Protein AF-A0A8J2JYX1-F1 (afdb_monomer_lite)

Sequence (111 aa):
MAASRFQIHLVKCRKQNPEKAALIDICPYNNIHHVYKDQMEQHLVVCPQYHHFQRTVVSCVKARMEREAGLERAESVLSVSKSESGFSGVSRRSPSPPPTKEEQDYLKEWM

Secondary structure (DSSP, 8-state):
--HHHHHHHHHHHHHH-HHHHHHEEEETTEEEEEEEGGGHHHHHHH-HHHHHHHHHHHHHHHHHHHHHHGGGG-TT----------------PPPPPPPPHHHHHHHHTT-

pLDDT: mean 74.71, std 17.02, range [36.28, 94.94]

InterPro domains:
  IPR022776 TRM13/UPF0224 family, U11-48K-like CHHC zinc finger domain [PF05253] (26-48)
  IPR022776 TRM13/UPF0224 family, U11-48K-like CHHC zinc finger domain [PS51800] (24-51)

Foldseek 3Di:
DDPPVVVVVVVVVCVVCVVVVVQWDAQPQDRVDIHGPVCNVVCLVVPPSNVVVCVVVVVVVVVVVVVVVPPPPPPPDPDDDDDDDDDPDDPDPDDDDDDDPVVVVVVVVVD

Radius of gyration: 26.82 Å; chains: 1; bounding box: 69×49×54 Å

Organism: NCBI:txid39272

Structure (mmCIF, N/CA/C/O backbone):
data_AF-A0A8J2JYX1-F1
#
_entry.id   AF-A0A8J2JYX1-F1
#
loop_
_atom_site.group_PDB
_atom_site.id
_atom_site.type_symbol
_atom_site.label_atom_id
_atom_site.label_alt_id
_atom_site.label_comp_id
_atom_site.label_asym_id
_atom_site.label_entity_id
_atom_site.label_seq_id
_atom_site.pdbx_PDB_ins_code
_atom_site.Cartn_x
_atom_site.Cartn_y
_atom_site.Cartn_z
_atom_site.occupancy
_atom_site.B_iso_or_equiv
_atom_site.auth_seq_id
_atom_site.a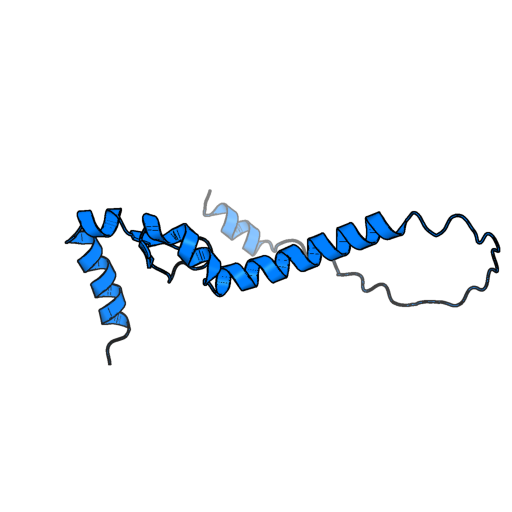uth_comp_id
_atom_site.auth_asym_id
_atom_site.auth_atom_id
_atom_site.pdbx_PDB_model_num
ATOM 1 N N . MET A 1 1 ? -6.303 26.661 2.960 1.00 45.41 1 MET A N 1
ATOM 2 C CA . MET A 1 1 ? -7.431 25.984 3.639 1.00 45.41 1 MET A CA 1
ATOM 3 C C . MET A 1 1 ? -7.098 24.502 3.851 1.00 45.41 1 MET A C 1
ATOM 5 O O . MET A 1 1 ? -6.760 23.828 2.895 1.00 45.41 1 MET A O 1
ATOM 9 N N . ALA A 1 2 ? -7.218 24.011 5.092 1.00 59.25 2 ALA A N 1
ATOM 10 C CA . ALA A 1 2 ? -7.794 22.698 5.440 1.00 59.25 2 ALA A CA 1
ATOM 11 C C . ALA A 1 2 ? -7.079 21.337 5.193 1.00 59.25 2 ALA A C 1
ATOM 13 O O . ALA A 1 2 ? -7.765 20.325 5.312 1.00 59.25 2 ALA A O 1
ATOM 14 N N . ALA A 1 3 ? -5.760 21.223 4.983 1.00 60.38 3 ALA A N 1
ATOM 15 C CA . ALA A 1 3 ? -5.113 19.889 4.903 1.00 60.38 3 ALA A CA 1
ATOM 16 C C . ALA A 1 3 ? -5.313 19.036 6.183 1.00 60.38 3 ALA A C 1
ATOM 18 O O . ALA A 1 3 ? -5.655 17.855 6.122 1.00 60.38 3 ALA A O 1
ATOM 19 N N . SER A 1 4 ? -5.223 19.664 7.358 1.00 68.75 4 SER A N 1
ATOM 20 C CA . SER A 1 4 ? -5.395 18.990 8.653 1.00 68.75 4 SER A CA 1
ATOM 21 C C . SER A 1 4 ? -6.835 18.523 8.906 1.00 68.75 4 SER A C 1
ATOM 23 O O . SER A 1 4 ? -7.058 17.568 9.646 1.00 68.75 4 SER A O 1
ATOM 25 N N . ARG A 1 5 ? -7.838 19.156 8.274 1.00 79.00 5 ARG A N 1
ATOM 26 C CA . ARG A 1 5 ? -9.254 18.789 8.470 1.00 79.00 5 ARG A CA 1
ATOM 27 C C . ARG A 1 5 ? -9.560 17.413 7.892 1.00 79.00 5 ARG A C 1
ATOM 29 O O . ARG A 1 5 ? -10.351 16.686 8.486 1.00 79.00 5 ARG A O 1
ATOM 36 N N . PHE A 1 6 ? -8.923 17.052 6.778 1.00 79.44 6 PHE A N 1
ATOM 37 C CA . PHE A 1 6 ? -9.141 15.761 6.133 1.00 79.44 6 PHE A CA 1
ATOM 38 C C . PHE A 1 6 ? -8.539 14.608 6.944 1.00 79.44 6 PHE A C 1
ATOM 40 O O . PHE A 1 6 ? -9.218 13.620 7.194 1.00 79.44 6 PHE A O 1
ATOM 47 N N . GLN A 1 7 ? -7.319 14.765 7.465 1.00 80.69 7 GLN A N 1
ATOM 48 C CA . GLN A 1 7 ? -6.701 13.760 8.342 1.00 80.69 7 GLN A CA 1
ATOM 49 C C . GLN A 1 7 ? -7.523 13.537 9.621 1.00 80.69 7 GLN A C 1
ATOM 51 O O . GLN A 1 7 ? -7.821 12.400 9.987 1.00 80.69 7 GLN A O 1
ATOM 56 N N . ILE A 1 8 ? -7.975 14.623 10.260 1.00 87.75 8 ILE A N 1
ATOM 57 C CA . ILE A 1 8 ? -8.859 14.550 11.434 1.00 87.75 8 ILE A CA 1
ATOM 58 C C . ILE A 1 8 ? -10.191 13.878 11.072 1.00 87.75 8 ILE A C 1
ATOM 60 O O . ILE A 1 8 ? -10.720 13.090 11.859 1.00 87.75 8 ILE A O 1
ATOM 64 N N . HIS A 1 9 ? -10.737 14.170 9.889 1.00 87.38 9 HIS A N 1
ATOM 65 C CA . HIS A 1 9 ? -11.952 13.533 9.394 1.00 87.38 9 HIS A CA 1
ATOM 66 C C . HIS A 1 9 ? -11.767 12.025 9.216 1.00 87.38 9 HIS A C 1
ATOM 68 O O . HIS A 1 9 ? -12.607 11.286 9.711 1.00 87.38 9 HIS A O 1
ATOM 74 N N . LEU A 1 10 ? -10.679 11.557 8.596 1.00 84.06 10 LEU A N 1
ATOM 75 C CA . LEU A 1 10 ? -10.428 10.123 8.408 1.00 84.06 10 LEU A CA 1
ATOM 76 C C . LEU A 1 10 ? -10.380 9.374 9.745 1.00 84.06 10 LEU A C 1
ATOM 78 O O . LEU A 1 10 ? -11.026 8.339 9.893 1.00 84.06 10 LEU A O 1
ATOM 82 N N . VAL A 1 11 ? -9.700 9.933 10.753 1.00 88.12 11 VAL A N 1
ATOM 83 C CA . VAL A 1 11 ? -9.640 9.335 12.098 1.00 88.12 11 VAL A CA 1
ATOM 84 C C . VAL A 1 11 ? -11.029 9.272 12.741 1.00 88.12 11 VAL A C 1
ATOM 86 O O . VAL A 1 11 ? -11.401 8.245 13.309 1.00 88.12 11 VAL A O 1
ATOM 89 N N . LYS A 1 12 ? -11.821 10.347 12.647 1.00 91.19 12 LYS A N 1
ATOM 90 C CA . LYS A 1 12 ? -13.193 10.375 13.185 1.00 91.19 12 LYS A CA 1
ATOM 91 C C . LYS A 1 12 ? -14.127 9.428 12.429 1.00 91.19 12 LYS A C 1
ATOM 93 O O . LYS A 1 12 ? -14.867 8.683 13.061 1.00 91.19 12 LYS A O 1
ATOM 98 N N . CYS A 1 13 ? -14.053 9.420 11.103 1.00 88.50 13 CYS A N 1
ATOM 99 C CA . CYS A 1 13 ? -14.843 8.567 10.222 1.00 88.50 13 CYS A CA 1
ATOM 100 C C . CYS A 1 13 ? -14.587 7.087 10.528 1.00 88.50 13 CYS A C 1
ATOM 102 O O . CYS A 1 13 ? -15.539 6.328 10.696 1.00 88.50 13 CYS A O 1
ATOM 104 N N . ARG A 1 14 ? -13.317 6.706 10.731 1.00 89.56 14 ARG A N 1
ATOM 105 C CA . ARG A 1 14 ? -12.920 5.343 11.108 1.00 89.56 14 ARG A CA 1
ATOM 106 C C . ARG A 1 14 ? -13.468 4.917 12.473 1.00 89.56 14 ARG A C 1
ATOM 108 O O . ARG A 1 14 ? -13.852 3.766 12.632 1.00 89.56 14 ARG A O 1
ATOM 115 N N . LYS A 1 15 ? -13.534 5.838 13.443 1.00 91.81 15 LYS A N 1
ATOM 116 C CA . LYS A 1 15 ? -14.134 5.582 14.767 1.00 91.81 15 LYS A CA 1
ATOM 117 C C . LYS A 1 15 ? -15.658 5.446 14.713 1.00 91.81 15 LYS A C 1
ATOM 119 O O . LYS A 1 15 ? -16.217 4.677 15.480 1.00 91.81 15 LYS A O 1
ATOM 124 N N . GLN A 1 16 ? -16.315 6.213 13.845 1.00 93.69 16 GLN A N 1
ATOM 125 C CA . GLN A 1 16 ? -17.777 6.241 13.732 1.00 93.69 16 GLN A CA 1
ATOM 126 C C . GLN A 1 16 ? -18.346 5.124 12.849 1.00 93.69 16 GLN A C 1
ATOM 128 O O . GLN A 1 16 ? -19.505 4.774 13.019 1.00 93.69 16 GLN A O 1
ATOM 133 N N . ASN A 1 17 ? -17.551 4.582 11.922 1.00 92.12 17 ASN A N 1
ATOM 134 C CA . ASN A 1 17 ? -17.972 3.554 10.965 1.00 92.12 17 ASN A CA 1
ATOM 135 C C . ASN A 1 17 ? -17.043 2.330 11.079 1.00 92.12 17 ASN A C 1
ATOM 137 O O . ASN A 1 17 ? -16.220 2.098 10.181 1.00 92.12 17 ASN A O 1
ATOM 141 N N . PRO A 1 18 ? -17.095 1.575 12.193 1.00 90.75 18 PRO A N 1
ATOM 142 C CA . PRO A 1 18 ? -16.219 0.426 12.403 1.00 90.75 18 PRO A CA 1
ATOM 143 C C . PRO A 1 18 ? -16.415 -0.657 11.333 1.00 90.75 18 PRO A C 1
ATOM 145 O O . PRO A 1 18 ? -15.439 -1.287 10.931 1.00 90.75 18 PRO A O 1
ATOM 148 N N . GLU A 1 19 ? -17.631 -0.830 10.807 1.00 93.19 19 GLU A N 1
ATOM 149 C CA . GLU A 1 19 ? -17.917 -1.794 9.741 1.00 93.19 19 GLU A CA 1
ATOM 150 C C . GLU A 1 19 ? -17.171 -1.467 8.443 1.00 93.19 19 GLU A C 1
ATOM 152 O O . GLU A 1 19 ? -16.556 -2.344 7.844 1.00 93.19 19 GLU A O 1
ATOM 157 N N . LYS A 1 20 ? -17.123 -0.190 8.045 1.00 87.19 20 LYS A N 1
ATOM 158 C CA . LYS A 1 20 ? -16.364 0.244 6.860 1.00 87.19 20 LYS A CA 1
ATOM 159 C C . LYS A 1 20 ? -14.864 0.211 7.123 1.00 87.19 20 LYS A C 1
ATOM 161 O O . LYS A 1 20 ? -14.091 -0.194 6.261 1.00 87.19 20 LYS A O 1
ATOM 166 N N . ALA A 1 21 ? -14.450 0.601 8.326 1.00 88.81 21 ALA A N 1
ATOM 167 C CA . ALA A 1 21 ? -13.054 0.567 8.742 1.00 88.81 21 ALA A CA 1
ATOM 168 C C . ALA A 1 21 ? -12.470 -0.852 8.747 1.00 88.81 21 ALA A C 1
ATOM 170 O O . ALA A 1 21 ? -11.283 -1.012 8.478 1.00 88.81 21 ALA A O 1
ATOM 171 N N . ALA A 1 22 ? -13.284 -1.864 9.052 1.00 89.94 22 ALA A N 1
ATOM 172 C CA . ALA A 1 22 ? -12.874 -3.264 9.041 1.00 89.94 22 ALA A CA 1
ATOM 173 C C . ALA A 1 22 ? -12.656 -3.814 7.623 1.00 89.94 22 ALA A C 1
ATOM 175 O O . ALA A 1 22 ? -11.896 -4.770 7.463 1.00 89.94 22 ALA A O 1
ATOM 176 N N . LEU A 1 23 ? -13.294 -3.220 6.610 1.00 92.62 23 LEU A N 1
ATOM 177 C CA . LEU A 1 23 ? -13.159 -3.602 5.200 1.00 92.62 23 LEU A CA 1
ATOM 178 C C . LEU A 1 23 ? -11.978 -2.921 4.505 1.00 92.62 23 LEU A C 1
ATOM 180 O O . LEU A 1 23 ? -11.556 -3.374 3.446 1.00 92.62 23 LEU A O 1
ATOM 184 N N . ILE A 1 24 ? -11.449 -1.847 5.087 1.00 91.88 24 ILE A N 1
ATOM 185 C CA . ILE A 1 24 ? -10.326 -1.087 4.542 1.00 91.88 24 ILE A CA 1
ATOM 186 C C . ILE A 1 24 ? -9.031 -1.574 5.191 1.00 91.88 24 ILE A C 1
ATOM 188 O O . ILE A 1 24 ? -8.925 -1.674 6.414 1.00 91.88 24 ILE A O 1
ATOM 192 N N . ASP A 1 25 ? -8.032 -1.823 4.361 1.00 92.50 25 ASP A N 1
ATOM 193 C CA . ASP A 1 25 ? -6.665 -2.125 4.748 1.00 92.50 25 ASP A CA 1
ATOM 194 C C . ASP A 1 25 ? -5.693 -1.080 4.186 1.00 92.50 25 ASP A C 1
ATOM 196 O O . ASP A 1 25 ? -6.026 -0.281 3.304 1.00 92.50 25 ASP A O 1
ATOM 200 N N . ILE A 1 26 ? -4.490 -1.046 4.744 1.00 92.50 26 ILE A N 1
ATOM 201 C CA . ILE A 1 26 ? -3.453 -0.084 4.383 1.00 92.50 26 ILE 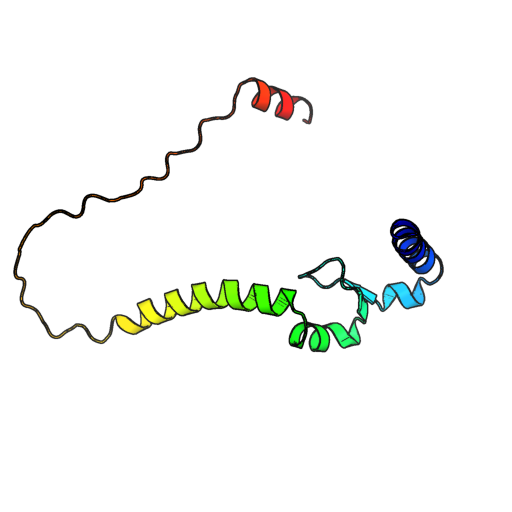A CA 1
ATOM 202 C C . ILE A 1 26 ? -2.427 -0.786 3.499 1.00 92.50 26 ILE A C 1
ATOM 204 O O . ILE A 1 26 ? -1.955 -1.873 3.825 1.00 92.50 26 ILE A O 1
ATOM 208 N N . CYS A 1 27 ? -2.056 -0.165 2.377 1.00 94.94 27 CYS A N 1
ATOM 209 C CA . CYS A 1 27 ? -1.054 -0.743 1.484 1.00 94.94 27 CYS A CA 1
ATOM 210 C C . CYS A 1 27 ? 0.289 -0.934 2.223 1.00 94.94 27 CYS A C 1
ATOM 212 O O . CYS A 1 27 ? 0.816 0.034 2.782 1.00 94.94 27 CYS A O 1
ATOM 214 N N . PRO A 1 28 ? 0.916 -2.124 2.162 1.00 92.56 28 PRO A N 1
ATOM 215 C CA . PRO A 1 28 ? 2.183 -2.388 2.851 1.00 92.56 28 PRO A CA 1
ATOM 216 C C . PRO A 1 28 ? 3.366 -1.585 2.283 1.00 92.56 28 PRO A C 1
ATOM 218 O O . PRO A 1 28 ? 4.386 -1.433 2.949 1.00 92.56 28 PRO A O 1
ATOM 221 N N . TYR A 1 29 ? 3.229 -1.044 1.068 1.00 93.12 29 TYR A N 1
ATOM 222 C CA . TYR A 1 29 ? 4.254 -0.236 0.398 1.00 93.12 29 TYR A CA 1
ATOM 223 C C . TYR A 1 29 ? 4.032 1.275 0.564 1.00 93.12 29 TYR A C 1
ATOM 225 O O . TYR A 1 29 ? 4.943 2.057 0.296 1.00 93.12 29 TYR A O 1
ATOM 233 N N . ASN A 1 30 ? 2.834 1.705 0.982 1.00 91.06 30 ASN A N 1
ATOM 234 C CA . ASN A 1 30 ? 2.522 3.108 1.254 1.00 91.06 30 ASN A CA 1
ATOM 235 C C . ASN A 1 30 ? 1.362 3.246 2.250 1.00 91.06 30 ASN A C 1
ATOM 237 O O . ASN A 1 30 ? 0.208 2.979 1.918 1.00 91.06 30 ASN A O 1
ATOM 241 N N . ASN A 1 31 ? 1.652 3.786 3.431 1.00 88.00 31 ASN A N 1
ATOM 242 C CA . ASN A 1 31 ? 0.673 3.974 4.502 1.00 88.00 31 ASN A CA 1
ATOM 243 C C . ASN A 1 31 ? -0.399 5.045 4.220 1.00 88.00 31 ASN A C 1
ATOM 245 O O . ASN A 1 31 ? -1.374 5.155 4.962 1.00 88.00 31 ASN A O 1
ATOM 249 N N . ILE A 1 32 ? -0.246 5.826 3.150 1.00 87.75 32 ILE A N 1
ATOM 250 C CA . ILE A 1 32 ? -1.248 6.801 2.706 1.00 87.75 32 ILE A CA 1
ATOM 251 C C . ILE A 1 32 ? -2.390 6.101 1.950 1.00 87.75 32 ILE A C 1
ATOM 253 O O . ILE A 1 32 ? -3.531 6.575 1.962 1.00 87.75 32 ILE A O 1
ATOM 257 N N . HIS A 1 33 ? -2.114 4.968 1.300 1.00 89.94 33 HIS A N 1
ATOM 258 C CA . HIS A 1 33 ? -3.105 4.250 0.505 1.00 89.94 33 HIS A CA 1
ATOM 259 C C . HIS A 1 33 ? -4.018 3.418 1.405 1.00 89.94 33 HIS A C 1
ATOM 261 O O . HIS A 1 33 ? -3.580 2.465 2.047 1.00 89.94 33 HIS A O 1
ATOM 267 N N . HIS A 1 34 ? -5.299 3.777 1.400 1.00 90.81 34 HIS A N 1
ATOM 268 C CA . HIS A 1 34 ? -6.375 3.049 2.058 1.00 90.81 34 HIS A CA 1
ATOM 269 C C . HIS A 1 34 ? -7.174 2.328 0.973 1.00 90.81 34 HIS A C 1
ATOM 271 O O . HIS A 1 34 ? -7.738 2.978 0.094 1.00 90.81 34 HIS A O 1
ATOM 277 N N . VAL A 1 35 ? -7.181 1.001 1.004 1.00 92.81 35 VAL A N 1
ATOM 278 C CA . VAL A 1 35 ? -7.727 0.147 -0.057 1.00 92.81 35 VAL A CA 1
ATOM 279 C C . VAL A 1 35 ? -8.664 -0.867 0.574 1.00 92.81 35 VAL A C 1
ATOM 281 O O . VAL A 1 35 ? -8.433 -1.300 1.697 1.00 92.81 35 VAL A O 1
ATOM 284 N N . TYR A 1 36 ? -9.726 -1.262 -0.116 1.00 94.19 36 TYR A N 1
ATOM 285 C CA . TYR A 1 36 ? -10.548 -2.364 0.369 1.00 94.19 36 TYR A CA 1
ATOM 286 C C . TYR A 1 36 ? -9.776 -3.687 0.349 1.00 94.19 36 TYR A C 1
ATOM 288 O O . TYR A 1 36 ? -8.988 -3.946 -0.561 1.00 94.19 36 TYR A O 1
ATOM 296 N N . LYS A 1 37 ? -10.006 -4.531 1.356 1.00 92.69 37 LYS A N 1
ATOM 297 C CA . LYS A 1 37 ? -9.322 -5.822 1.522 1.00 92.69 37 LYS A CA 1
ATOM 298 C C . LYS A 1 37 ? -9.467 -6.724 0.301 1.00 92.69 37 LYS A C 1
ATOM 300 O O . LYS A 1 37 ? -8.485 -7.304 -0.145 1.00 92.69 37 LYS A O 1
ATOM 305 N N . ASP A 1 38 ? -10.665 -6.786 -0.268 1.00 94.56 38 ASP A N 1
ATOM 306 C CA . ASP A 1 38 ? -10.987 -7.548 -1.479 1.00 94.56 38 ASP A CA 1
ATOM 307 C C . ASP A 1 38 ? -10.302 -7.002 -2.741 1.00 94.56 38 ASP A C 1
ATOM 309 O O . ASP A 1 38 ? -10.111 -7.731 -3.709 1.00 94.56 38 ASP A O 1
ATOM 313 N N . GLN A 1 39 ? -9.881 -5.736 -2.730 1.00 93.69 39 GLN A N 1
ATOM 314 C CA . GLN A 1 39 ? -9.246 -5.073 -3.871 1.00 93.69 39 GLN A CA 1
ATOM 315 C C . GLN A 1 39 ? -7.733 -4.934 -3.710 1.00 93.69 39 GLN A C 1
ATOM 317 O O . GLN A 1 39 ? -7.079 -4.360 -4.581 1.00 93.69 39 GLN A O 1
ATOM 322 N N . MET A 1 40 ? -7.149 -5.449 -2.624 1.00 94.31 40 MET A N 1
ATOM 323 C CA . MET A 1 40 ? -5.718 -5.297 -2.359 1.00 94.31 40 MET A CA 1
ATOM 324 C C . MET A 1 40 ? -4.867 -5.947 -3.458 1.00 94.31 40 MET A C 1
ATOM 326 O O . MET A 1 40 ? -3.896 -5.352 -3.918 1.00 94.31 40 MET A O 1
ATOM 330 N N . GLU A 1 41 ? -5.260 -7.124 -3.944 1.00 93.06 41 GLU A N 1
ATOM 331 C CA . GLU A 1 41 ? -4.538 -7.823 -5.016 1.00 93.06 41 GLU A CA 1
ATOM 332 C C . GLU A 1 41 ? -4.535 -7.015 -6.319 1.00 93.06 41 GLU A C 1
ATOM 334 O O . GLU A 1 41 ? -3.489 -6.820 -6.939 1.00 93.06 41 GLU A O 1
ATOM 339 N N . GLN A 1 42 ? -5.690 -6.461 -6.693 1.00 94.19 42 GLN A N 1
ATOM 340 C CA . GLN A 1 42 ? -5.825 -5.597 -7.869 1.00 94.19 42 GLN A CA 1
ATOM 341 C C . GLN A 1 42 ? -5.059 -4.284 -7.688 1.00 94.19 42 GLN A C 1
ATOM 343 O O . GLN A 1 42 ? -4.423 -3.791 -8.620 1.00 94.19 42 GLN A O 1
ATOM 348 N N . HIS A 1 43 ? -5.070 -3.733 -6.472 1.00 94.56 43 HIS A N 1
ATOM 349 C CA . HIS A 1 43 ? -4.318 -2.539 -6.126 1.00 94.56 43 HIS A CA 1
ATOM 350 C C . HIS A 1 43 ? -2.818 -2.728 -6.337 1.00 94.56 43 HIS A C 1
ATOM 352 O O . HIS A 1 43 ? -2.186 -1.830 -6.886 1.00 94.56 43 HIS A O 1
ATOM 358 N N . LEU A 1 44 ? -2.239 -3.869 -5.949 1.00 93.19 44 LEU A N 1
ATOM 359 C CA . LEU A 1 44 ? -0.805 -4.113 -6.129 1.00 93.19 44 LEU A CA 1
ATOM 360 C C . LEU A 1 44 ? -0.390 -4.023 -7.602 1.00 93.19 44 LEU A C 1
ATOM 362 O O . LEU A 1 44 ? 0.654 -3.448 -7.888 1.00 93.19 44 LEU A O 1
ATOM 366 N N . VAL A 1 45 ? -1.233 -4.467 -8.540 1.00 93.62 45 VAL A N 1
ATOM 367 C CA . VAL A 1 45 ? -0.955 -4.376 -9.988 1.00 93.62 45 VAL A CA 1
ATOM 368 C C . VAL A 1 45 ? -0.775 -2.927 -10.456 1.00 93.62 45 VAL A C 1
ATOM 370 O O . VAL A 1 45 ? 0.051 -2.657 -11.327 1.00 93.62 45 VAL A O 1
ATOM 373 N N . VAL A 1 46 ? -1.518 -1.984 -9.871 1.00 93.38 46 VAL A N 1
ATOM 374 C CA . VAL A 1 46 ? -1.501 -0.561 -10.259 1.00 93.38 46 VAL A CA 1
ATOM 375 C C . VAL A 1 46 ? -0.753 0.337 -9.269 1.00 93.38 46 VAL A C 1
ATOM 377 O O . VAL A 1 46 ? -0.602 1.532 -9.516 1.00 93.38 46 VAL A O 1
ATOM 380 N N . CYS A 1 47 ? -0.286 -0.204 -8.141 1.00 94.88 47 CYS A N 1
ATOM 381 C CA . CYS A 1 47 ? 0.313 0.576 -7.065 1.00 94.88 47 CYS A CA 1
ATOM 382 C C . CYS A 1 47 ? 1.697 1.114 -7.481 1.00 94.88 47 CYS A C 1
ATOM 384 O O . CYS A 1 47 ? 2.628 0.329 -7.697 1.00 94.88 47 CYS A O 1
ATOM 386 N N . PRO A 1 48 ? 1.894 2.448 -7.533 1.00 92.88 48 PRO A N 1
ATOM 387 C CA . PRO A 1 48 ? 3.165 3.037 -7.958 1.00 92.88 48 PRO A CA 1
ATOM 388 C C . PRO A 1 48 ? 4.342 2.630 -7.065 1.00 92.88 48 PRO A C 1
ATOM 390 O O . PRO A 1 48 ? 5.438 2.351 -7.549 1.00 92.88 48 PRO A O 1
ATOM 393 N N . GLN A 1 49 ? 4.111 2.570 -5.753 1.00 93.69 49 GLN A N 1
ATOM 394 C CA . GLN A 1 49 ? 5.117 2.241 -4.747 1.00 93.69 49 GLN A CA 1
ATOM 395 C C . GLN A 1 49 ? 5.478 0.758 -4.794 1.00 93.69 49 GLN A C 1
ATOM 397 O O . GLN A 1 49 ? 6.652 0.419 -4.659 1.00 93.69 49 GLN A O 1
ATOM 402 N N . TYR A 1 50 ? 4.507 -0.115 -5.076 1.00 92.56 50 TYR A N 1
ATOM 403 C CA . TYR A 1 50 ? 4.780 -1.527 -5.330 1.00 92.56 50 TYR A CA 1
ATOM 404 C C . TYR A 1 50 ? 5.663 -1.707 -6.563 1.00 92.56 50 TYR A C 1
ATOM 406 O O . TYR A 1 50 ? 6.689 -2.380 -6.500 1.00 92.56 50 TYR A O 1
ATOM 414 N N . HIS A 1 51 ? 5.322 -1.043 -7.668 1.00 91.94 51 HIS A N 1
ATOM 415 C CA . HIS A 1 51 ? 6.110 -1.121 -8.892 1.00 91.94 51 HIS A CA 1
ATOM 416 C C . HIS A 1 51 ? 7.523 -0.544 -8.703 1.00 91.94 51 HIS A C 1
ATOM 418 O O . HIS A 1 51 ? 8.505 -1.105 -9.193 1.00 91.94 51 HIS A O 1
ATOM 424 N N . HIS A 1 52 ? 7.661 0.544 -7.940 1.00 90.19 52 HIS A N 1
ATOM 425 C CA . HIS A 1 52 ? 8.972 1.078 -7.583 1.00 90.19 52 HIS A CA 1
ATOM 426 C C . HIS A 1 52 ? 9.792 0.075 -6.757 1.00 90.19 52 HIS A C 1
ATOM 428 O O . HIS A 1 52 ? 10.958 -0.178 -7.082 1.00 90.19 52 HIS A O 1
ATOM 434 N N . PHE A 1 53 ? 9.181 -0.542 -5.743 1.00 89.06 53 PHE A N 1
ATOM 435 C CA . PHE A 1 53 ? 9.814 -1.573 -4.925 1.00 89.06 53 PHE A CA 1
ATOM 436 C C . PHE A 1 53 ? 10.260 -2.772 -5.773 1.00 89.06 53 PHE A C 1
ATOM 438 O O . PHE A 1 53 ? 11.430 -3.158 -5.725 1.00 89.06 53 PHE A O 1
ATOM 445 N N . GLN A 1 54 ? 9.374 -3.300 -6.623 1.00 87.38 54 GLN A N 1
ATOM 446 C CA . GLN A 1 54 ? 9.680 -4.414 -7.519 1.00 87.38 54 GLN A CA 1
ATOM 447 C C . GLN A 1 54 ? 10.869 -4.107 -8.430 1.00 87.38 54 GLN A C 1
ATOM 449 O O . GLN A 1 54 ? 11.790 -4.911 -8.512 1.00 87.38 54 GLN A O 1
ATOM 454 N N . ARG A 1 55 ? 10.910 -2.938 -9.080 1.00 84.94 55 ARG A N 1
ATOM 455 C CA . ARG A 1 55 ? 12.032 -2.572 -9.968 1.00 84.94 55 ARG A CA 1
ATOM 456 C C . ARG A 1 55 ? 13.364 -2.531 -9.224 1.00 84.94 55 ARG A C 1
ATOM 458 O O . ARG A 1 55 ? 14.383 -2.987 -9.743 1.00 84.94 55 ARG A O 1
ATOM 465 N N . TH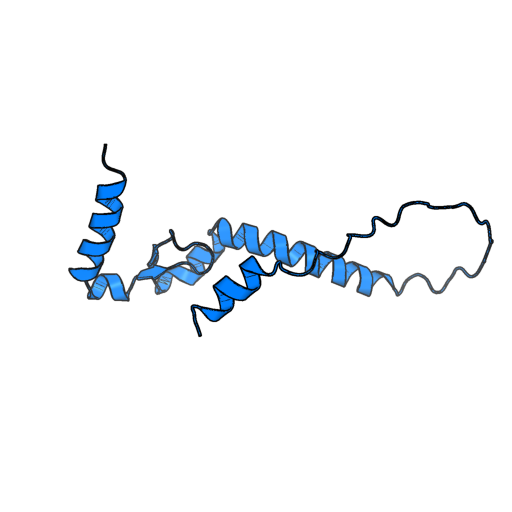R A 1 56 ? 13.349 -2.013 -8.001 1.00 80.56 56 THR A N 1
ATOM 466 C CA . THR A 1 56 ? 14.555 -1.881 -7.177 1.00 80.56 56 THR A CA 1
ATOM 467 C C . THR A 1 56 ? 15.090 -3.252 -6.759 1.00 80.56 56 THR A C 1
ATOM 469 O O . THR A 1 56 ? 16.282 -3.511 -6.895 1.00 80.56 56 THR A O 1
ATOM 472 N N . VAL A 1 57 ? 14.219 -4.172 -6.339 1.00 77.75 57 VAL A N 1
ATOM 473 C CA . VAL A 1 57 ? 14.629 -5.522 -5.917 1.00 77.75 57 VAL A CA 1
ATOM 474 C C . VAL A 1 57 ? 14.968 -6.421 -7.111 1.00 77.75 57 VAL A C 1
ATOM 476 O O . VAL A 1 57 ? 16.010 -7.078 -7.113 1.00 77.75 57 VAL A O 1
ATOM 479 N N . VAL A 1 58 ? 14.132 -6.428 -8.153 1.00 72.12 58 VAL A N 1
ATOM 480 C CA . VAL A 1 58 ? 14.313 -7.282 -9.339 1.00 72.12 58 VAL A CA 1
ATOM 481 C C . VAL A 1 58 ? 15.602 -6.936 -10.075 1.00 72.12 58 VAL A C 1
ATOM 483 O O . VAL A 1 58 ? 16.282 -7.847 -10.534 1.00 72.12 58 VAL A O 1
ATOM 486 N N . SER A 1 59 ? 15.995 -5.659 -10.147 1.00 66.38 59 SER A N 1
ATOM 487 C CA . SER A 1 59 ? 17.276 -5.282 -10.763 1.00 66.38 59 SER A CA 1
ATOM 488 C C . SER A 1 59 ? 18.484 -5.919 -10.061 1.00 66.38 59 SER A C 1
ATOM 490 O O . SER A 1 59 ? 19.394 -6.399 -10.733 1.00 66.38 59 SER A O 1
ATOM 492 N N . CYS A 1 60 ? 18.467 -6.016 -8.728 1.00 62.69 60 CYS A N 1
ATOM 493 C CA . CYS A 1 60 ? 19.539 -6.641 -7.953 1.00 62.69 60 CYS A CA 1
ATOM 494 C C . CYS A 1 60 ? 19.572 -8.168 -8.138 1.00 62.69 60 CYS A C 1
ATOM 496 O O . CYS A 1 60 ? 20.635 -8.750 -8.364 1.00 62.69 60 CYS A O 1
ATOM 498 N N . VAL A 1 61 ? 18.404 -8.820 -8.098 1.00 72.31 61 VAL A N 1
ATOM 499 C CA . VAL A 1 61 ? 18.296 -10.277 -8.283 1.00 72.31 61 VAL A CA 1
ATOM 500 C C . VAL A 1 61 ? 18.649 -10.673 -9.715 1.00 72.31 61 VAL A C 1
ATOM 502 O O . VAL A 1 61 ? 19.430 -11.599 -9.914 1.00 72.31 61 VAL A O 1
ATOM 505 N N . LYS A 1 62 ? 18.155 -9.941 -10.718 1.00 66.69 62 LYS A N 1
ATOM 506 C CA . LYS A 1 62 ? 18.461 -10.196 -12.130 1.00 66.69 62 LYS A CA 1
ATOM 507 C C . LYS A 1 62 ? 19.961 -10.062 -12.410 1.00 66.69 62 LYS A C 1
ATOM 509 O O . LYS A 1 62 ? 20.547 -10.982 -12.970 1.00 66.69 62 LYS A O 1
ATOM 514 N N . ALA A 1 63 ? 20.604 -9.008 -11.903 1.00 69.00 63 ALA A N 1
ATOM 515 C CA . ALA A 1 63 ? 22.053 -8.823 -12.021 1.00 69.00 63 ALA A CA 1
ATOM 516 C C . ALA A 1 63 ? 22.880 -9.903 -11.290 1.00 69.00 63 ALA A C 1
ATOM 518 O O . ALA A 1 63 ? 24.063 -10.100 -11.579 1.00 69.00 63 ALA A O 1
ATOM 519 N N . ARG A 1 64 ? 22.295 -10.598 -10.307 1.00 69.44 64 ARG A N 1
ATOM 520 C CA . ARG A 1 64 ? 22.915 -11.761 -9.662 1.00 69.44 64 ARG A CA 1
ATOM 521 C C . ARG A 1 64 ? 22.761 -13.022 -10.515 1.00 69.44 64 ARG A C 1
ATOM 523 O O . ARG A 1 64 ? 23.763 -13.677 -10.772 1.00 69.44 64 ARG A O 1
ATOM 530 N N . MET A 1 65 ? 21.555 -13.303 -11.005 1.00 70.38 65 MET A N 1
ATOM 531 C CA . MET A 1 65 ? 21.268 -14.478 -11.839 1.00 70.38 65 MET A CA 1
ATOM 532 C C . MET A 1 65 ? 22.043 -14.450 -13.164 1.00 70.38 65 MET A C 1
ATOM 534 O O . MET A 1 65 ? 22.590 -15.465 -13.577 1.00 70.38 65 MET A O 1
ATOM 538 N N . GLU A 1 66 ? 22.155 -13.287 -13.814 1.00 70.06 66 GLU A N 1
ATOM 539 C CA . GLU A 1 66 ? 22.901 -13.141 -15.076 1.00 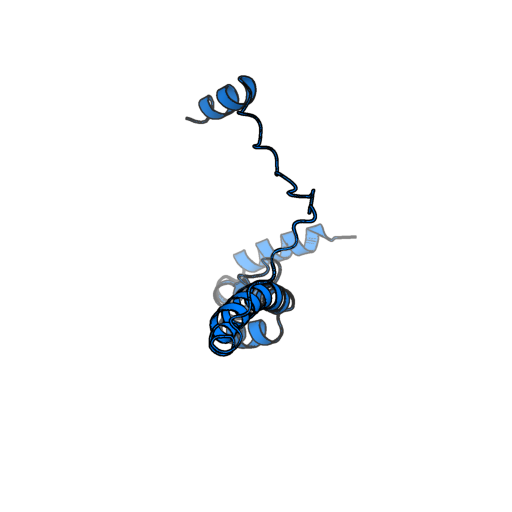70.06 66 GLU A CA 1
ATOM 540 C C . GLU A 1 66 ? 24.412 -13.383 -14.901 1.00 70.06 66 GLU A C 1
ATOM 542 O O . GLU A 1 66 ? 25.067 -13.872 -15.819 1.00 70.06 66 GLU A O 1
ATOM 547 N N . ARG A 1 67 ? 24.972 -13.108 -13.712 1.00 62.06 67 ARG A N 1
ATOM 548 C CA . ARG A 1 67 ? 26.371 -13.445 -13.390 1.00 62.06 67 ARG A CA 1
ATOM 549 C C . ARG A 1 67 ? 26.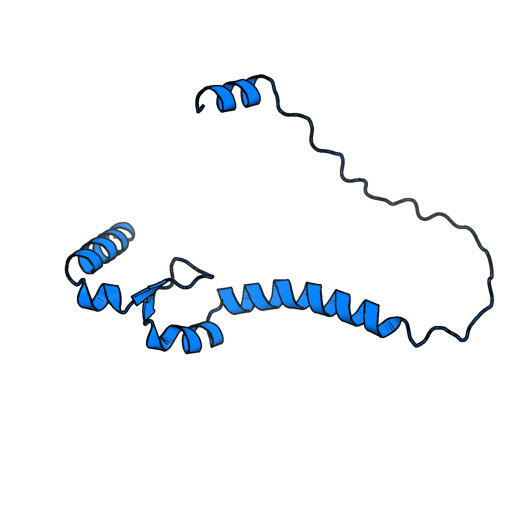570 -14.934 -13.120 1.00 62.06 67 ARG A C 1
ATOM 551 O O . ARG A 1 67 ? 27.612 -15.467 -13.481 1.00 62.06 67 ARG A O 1
ATOM 558 N N . GLU A 1 68 ? 25.586 -15.592 -12.514 1.00 63.09 68 GLU A N 1
ATOM 559 C CA . GLU A 1 68 ? 25.613 -17.037 -12.262 1.00 63.09 68 GLU A CA 1
ATOM 560 C C . GLU A 1 68 ? 25.403 -17.833 -13.571 1.00 63.09 68 GLU A C 1
ATOM 562 O O . GLU A 1 68 ? 26.107 -18.809 -13.811 1.00 63.09 68 GLU A O 1
ATOM 567 N N . ALA A 1 69 ? 24.542 -17.360 -14.481 1.00 64.88 69 ALA A N 1
ATOM 568 C CA . ALA A 1 69 ? 24.306 -17.970 -15.797 1.00 64.88 69 ALA A CA 1
ATOM 569 C C . ALA A 1 69 ? 25.430 -17.715 -16.829 1.00 64.88 69 ALA A C 1
ATOM 571 O O . ALA A 1 69 ? 25.516 -18.405 -17.843 1.00 64.88 69 ALA A O 1
ATOM 572 N N . GLY A 1 70 ? 26.298 -16.725 -16.594 1.00 56.03 70 GLY A N 1
ATOM 573 C CA . GLY A 1 70 ? 27.424 -16.388 -17.474 1.00 56.03 70 GLY A CA 1
ATOM 574 C C . GLY A 1 70 ? 28.682 -17.249 -17.290 1.00 56.03 70 GLY A C 1
ATOM 575 O O . GLY A 1 70 ? 29.635 -17.079 -18.050 1.00 56.03 70 GLY A O 1
ATOM 576 N N . LEU A 1 71 ? 28.715 -18.159 -16.308 1.00 50.56 71 LEU A N 1
ATOM 577 C CA . LEU A 1 71 ? 29.903 -18.964 -15.990 1.00 50.56 71 LEU A CA 1
ATOM 578 C C . LEU A 1 71 ? 30.086 -20.198 -16.901 1.00 50.56 71 LEU A C 1
ATOM 580 O O . LEU A 1 71 ? 31.175 -20.758 -16.944 1.00 50.56 71 LEU A O 1
ATOM 584 N N . GLU A 1 72 ? 29.088 -20.594 -17.697 1.00 51.25 72 GLU A N 1
ATOM 585 C CA . GLU A 1 72 ? 29.168 -21.811 -18.533 1.00 51.25 72 GLU A CA 1
ATOM 586 C C . GLU A 1 72 ? 29.734 -21.597 -19.955 1.00 51.25 72 GLU A C 1
ATOM 588 O O . GLU A 1 72 ? 29.712 -22.512 -20.775 1.00 51.25 72 GLU A O 1
ATOM 593 N N . ARG A 1 73 ? 30.266 -20.410 -20.295 1.00 50.91 73 ARG A N 1
ATOM 594 C CA . ARG A 1 73 ? 30.826 -20.145 -21.643 1.00 50.91 73 ARG A CA 1
ATOM 595 C C . ARG A 1 73 ? 32.250 -19.592 -21.667 1.00 50.91 73 ARG A C 1
ATOM 597 O O . ARG A 1 73 ? 32.609 -18.873 -22.597 1.00 50.91 73 ARG A O 1
ATOM 604 N N . ALA A 1 74 ? 33.063 -19.921 -20.669 1.00 45.53 74 ALA A N 1
ATOM 605 C CA . ALA A 1 74 ? 34.471 -19.520 -20.639 1.00 45.53 74 ALA A CA 1
ATOM 606 C C . ALA A 1 74 ? 35.455 -20.677 -20.385 1.00 45.53 74 ALA A C 1
ATOM 608 O O . ALA A 1 74 ? 36.614 -20.427 -20.071 1.00 45.53 74 ALA A O 1
ATOM 609 N N . GLU A 1 75 ? 35.055 -21.930 -20.606 1.00 49.69 75 GLU A N 1
ATOM 610 C CA . GLU A 1 75 ? 35.985 -23.069 -20.668 1.00 49.69 75 GLU A CA 1
ATOM 611 C C . GLU A 1 75 ? 36.497 -23.276 -22.107 1.00 49.69 75 GLU A C 1
ATOM 613 O O . GLU A 1 75 ? 36.386 -24.358 -22.671 1.00 49.69 75 GLU A O 1
ATOM 618 N N . SER A 1 76 ? 37.007 -22.228 -22.767 1.00 51.09 76 SER A N 1
ATOM 619 C CA . SER A 1 76 ? 37.708 -22.416 -24.050 1.00 51.09 76 SER A CA 1
ATOM 620 C C . SER A 1 76 ? 38.644 -21.277 -24.468 1.00 51.09 76 SER A C 1
ATOM 622 O O . SER A 1 76 ? 38.775 -21.038 -25.663 1.00 51.09 76 SER A O 1
ATOM 624 N N . VAL A 1 77 ? 39.311 -20.566 -23.551 1.00 49.97 77 VAL A N 1
ATOM 625 C CA . VAL A 1 77 ? 40.527 -19.807 -23.919 1.00 49.97 77 VAL A CA 1
ATOM 626 C C . VAL A 1 77 ? 41.500 -19.757 -22.736 1.00 49.97 77 VAL A C 1
ATOM 628 O O . VAL A 1 77 ? 41.606 -18.761 -22.022 1.00 49.97 77 VAL A O 1
ATOM 631 N N . LEU A 1 78 ? 42.255 -20.841 -22.533 1.00 44.75 78 LEU A N 1
ATOM 632 C CA . LEU A 1 78 ? 43.571 -20.713 -21.911 1.00 44.75 78 LEU A CA 1
ATOM 633 C C . LEU A 1 78 ? 44.510 -20.059 -22.928 1.00 44.75 78 LEU A C 1
ATOM 635 O O . LEU A 1 78 ? 45.002 -20.711 -23.843 1.00 44.75 78 LEU A O 1
ATOM 639 N N . SER A 1 79 ? 44.811 -18.785 -22.715 1.00 39.06 79 SER A N 1
ATOM 640 C CA . SER A 1 79 ? 46.132 -18.233 -23.013 1.00 39.06 79 SER A CA 1
ATOM 641 C C . SER A 1 79 ? 46.363 -17.033 -22.104 1.00 39.06 79 SER A C 1
ATOM 643 O O . SER A 1 79 ? 45.917 -15.917 -22.365 1.00 39.06 79 SER A O 1
ATOM 645 N N . VAL A 1 80 ? 47.027 -17.314 -20.988 1.00 47.75 80 VAL A N 1
ATOM 646 C CA . VAL A 1 80 ? 47.581 -16.329 -20.064 1.00 47.75 80 VAL A CA 1
ATOM 647 C C . VAL A 1 80 ? 48.610 -15.483 -20.812 1.00 47.75 80 VAL A C 1
ATOM 649 O O . VAL A 1 80 ? 49.646 -15.999 -21.221 1.00 47.75 80 VAL A O 1
ATOM 652 N N . SER A 1 81 ? 48.355 -14.179 -20.911 1.00 43.53 81 SER A N 1
ATOM 653 C CA . SER A 1 81 ? 49.361 -13.170 -21.250 1.00 43.53 81 SER A CA 1
ATOM 654 C C . SER A 1 81 ? 49.341 -12.109 -20.162 1.00 43.53 81 SER A C 1
ATOM 656 O O . SER A 1 81 ? 48.453 -11.264 -20.084 1.00 43.53 81 SER A O 1
ATOM 658 N N . LYS A 1 82 ? 50.313 -12.232 -19.265 1.00 47.31 82 LYS A N 1
ATOM 659 C CA . LYS A 1 82 ? 50.566 -11.355 -18.128 1.00 47.31 82 LYS A CA 1
ATOM 660 C C . LYS A 1 82 ? 51.026 -9.991 -18.659 1.00 47.31 82 LYS A C 1
ATOM 662 O O . LYS A 1 82 ? 52.092 -9.904 -19.257 1.00 47.31 82 LYS A O 1
ATOM 667 N N . SER A 1 83 ? 50.258 -8.935 -18.419 1.00 48.25 83 SER A N 1
ATOM 668 C CA . SER A 1 83 ? 50.782 -7.568 -18.452 1.00 48.25 83 SER A CA 1
ATOM 669 C C . SER A 1 83 ? 50.151 -6.771 -17.324 1.00 48.25 83 SER A C 1
ATOM 671 O O . SER A 1 83 ? 48.956 -6.482 -17.323 1.00 48.25 83 SER A O 1
ATOM 673 N N . GLU A 1 84 ? 50.983 -6.487 -16.335 1.00 49.50 84 GLU A N 1
ATOM 674 C CA . GLU A 1 84 ? 50.688 -5.682 -15.167 1.00 49.50 84 GLU A CA 1
ATOM 675 C C . GLU A 1 84 ? 50.587 -4.214 -15.601 1.00 49.50 84 GLU A C 1
ATOM 677 O O . GLU A 1 84 ? 51.552 -3.639 -16.100 1.00 49.50 84 GLU A O 1
ATOM 682 N N . SER A 1 85 ? 49.429 -3.586 -15.415 1.00 51.69 85 SER A N 1
ATOM 683 C CA . SER A 1 85 ? 49.339 -2.127 -15.361 1.00 51.69 85 SER A CA 1
ATOM 684 C C . SER A 1 85 ? 48.204 -1.717 -14.425 1.00 51.69 85 SER A C 1
ATOM 686 O O . SER A 1 85 ? 47.098 -2.255 -14.450 1.00 51.69 85 SER A O 1
ATOM 688 N N . GLY A 1 86 ? 48.562 -0.850 -13.480 1.00 52.56 86 GLY A N 1
ATOM 689 C CA . GLY A 1 86 ? 47.853 -0.634 -12.229 1.00 52.56 86 GLY A CA 1
ATOM 690 C C . GLY A 1 86 ? 46.489 0.030 -12.376 1.00 52.56 86 GLY A C 1
ATOM 691 O O . GLY A 1 86 ? 46.348 1.070 -13.011 1.00 52.56 86 GLY A O 1
ATOM 692 N N . PHE A 1 87 ? 45.508 -0.537 -11.677 1.00 36.28 87 PHE A N 1
ATOM 693 C CA . PHE A 1 87 ? 44.243 0.119 -11.374 1.00 36.28 87 PHE A CA 1
ATOM 694 C C . PHE A 1 87 ? 44.269 0.559 -9.907 1.00 36.28 87 PHE A C 1
ATOM 696 O O . PHE A 1 87 ? 43.897 -0.172 -8.987 1.00 36.28 87 PHE A O 1
ATOM 703 N N . SER A 1 88 ? 44.778 1.764 -9.671 1.00 52.09 88 SER A N 1
ATOM 704 C CA . SER A 1 88 ? 44.595 2.481 -8.415 1.00 52.09 88 SER A CA 1
ATOM 705 C C . SER A 1 88 ? 43.148 2.969 -8.344 1.00 52.09 88 SER A C 1
ATOM 707 O O . SER A 1 88 ? 42.745 3.865 -9.078 1.00 52.09 88 SER A O 1
ATOM 709 N N . GLY A 1 89 ? 42.337 2.378 -7.461 1.00 49.00 89 GLY A N 1
ATOM 710 C CA . GLY A 1 89 ? 40.977 2.886 -7.270 1.00 49.00 89 GLY A CA 1
ATOM 711 C C . GLY A 1 89 ? 40.026 2.069 -6.405 1.00 49.00 89 GLY A C 1
ATOM 712 O O . GLY A 1 89 ? 38.825 2.107 -6.653 1.00 49.00 89 GLY A O 1
ATOM 713 N N . VAL A 1 90 ? 40.493 1.337 -5.388 1.00 57.06 90 VAL A N 1
ATOM 714 C CA . VAL A 1 90 ? 39.569 0.803 -4.372 1.00 57.06 90 VAL A CA 1
ATOM 715 C C . VAL A 1 90 ? 39.156 1.958 -3.463 1.00 57.06 90 VAL A C 1
ATOM 717 O O . VAL A 1 90 ? 39.905 2.360 -2.573 1.00 57.06 90 VAL A O 1
ATOM 720 N N . SER A 1 91 ? 37.957 2.497 -3.692 1.00 60.09 91 SER A N 1
ATOM 721 C CA . SER A 1 91 ? 37.285 3.386 -2.744 1.00 60.09 91 SER A CA 1
ATOM 722 C C . SER A 1 91 ? 36.953 2.579 -1.487 1.00 60.09 91 SER A C 1
ATOM 724 O O . SER A 1 91 ? 35.935 1.890 -1.401 1.00 60.09 91 SER A O 1
ATOM 726 N N . ARG A 1 92 ? 37.874 2.598 -0.519 1.00 55.38 92 ARG A N 1
ATOM 727 C CA . ARG A 1 92 ? 37.627 2.085 0.827 1.00 55.38 92 ARG A CA 1
ATOM 728 C C . ARG A 1 92 ? 36.599 3.016 1.461 1.00 55.38 92 ARG A C 1
ATOM 730 O O . ARG A 1 92 ? 36.911 4.170 1.737 1.00 55.38 92 ARG A O 1
ATOM 737 N N . ARG A 1 93 ? 35.376 2.534 1.694 1.00 58.47 93 ARG A N 1
ATOM 738 C CA . ARG A 1 93 ? 34.494 3.198 2.658 1.00 58.47 93 ARG A CA 1
ATOM 739 C C . ARG A 1 93 ? 35.180 3.094 4.013 1.00 58.47 93 ARG A C 1
ATOM 741 O O . ARG A 1 93 ? 35.424 1.987 4.492 1.00 58.47 93 ARG A O 1
ATOM 748 N N . SER A 1 94 ? 35.542 4.239 4.573 1.00 64.62 94 SER A N 1
ATOM 749 C CA . SER A 1 94 ? 36.053 4.327 5.934 1.00 64.62 94 SER A CA 1
ATOM 750 C C . SER A 1 94 ? 35.030 3.717 6.898 1.00 64.62 94 SER A C 1
ATOM 752 O O . SER A 1 94 ? 33.833 3.976 6.737 1.00 64.62 94 SER A O 1
ATOM 754 N N . PRO A 1 95 ? 35.458 2.919 7.889 1.00 65.62 95 PRO A N 1
ATOM 755 C CA . PRO A 1 95 ? 34.585 2.525 8.985 1.00 65.62 95 PRO A CA 1
ATOM 756 C C . PRO A 1 95 ? 34.050 3.774 9.691 1.00 65.62 95 PRO A C 1
ATOM 758 O O . PRO A 1 95 ? 34.786 4.743 9.888 1.00 65.62 95 PRO A O 1
ATOM 761 N N . SER A 1 96 ? 32.771 3.751 10.058 1.00 63.78 96 SER A N 1
ATOM 762 C CA . SER A 1 96 ? 32.165 4.780 10.901 1.00 63.78 96 SER A CA 1
ATOM 763 C C . SER A 1 96 ? 32.881 4.850 12.258 1.00 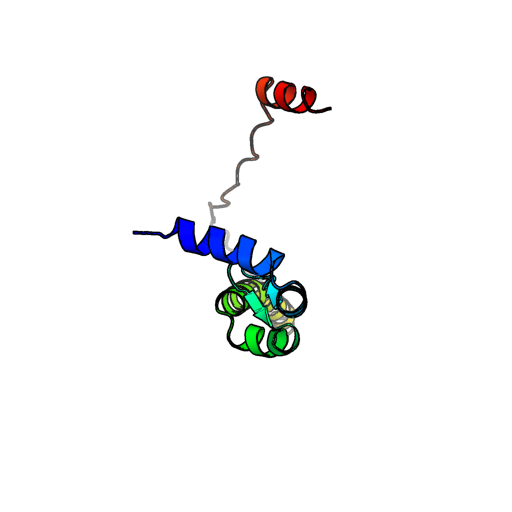63.78 96 SER A C 1
ATOM 765 O O . SER A 1 96 ? 33.240 3.798 12.799 1.00 63.78 96 SER A O 1
ATOM 767 N N . PRO A 1 97 ? 33.100 6.055 12.815 1.00 75.00 97 PRO A N 1
ATOM 768 C CA . PRO A 1 97 ? 33.718 6.206 14.126 1.00 75.00 97 PRO A CA 1
ATOM 769 C C . PRO A 1 97 ? 32.848 5.571 15.226 1.00 75.00 97 PRO A C 1
ATOM 771 O O . PRO A 1 97 ? 31.626 5.498 15.073 1.00 75.00 97 PRO A O 1
ATOM 774 N N . PRO A 1 98 ? 33.459 5.096 16.326 1.00 73.00 98 PRO A N 1
ATOM 775 C CA . PRO A 1 98 ? 32.715 4.591 17.474 1.00 73.00 98 PRO A CA 1
ATOM 776 C C . PRO A 1 98 ? 31.889 5.713 18.134 1.00 73.00 98 PRO A C 1
ATOM 778 O O . PRO A 1 98 ? 32.315 6.871 18.100 1.00 73.00 98 PRO A O 1
ATOM 781 N N . PRO A 1 99 ? 30.740 5.378 18.753 1.00 74.50 99 PRO A N 1
ATOM 782 C CA . PRO A 1 99 ? 29.845 6.355 19.365 1.00 74.50 99 PRO A CA 1
ATOM 783 C C . PRO A 1 99 ? 30.527 7.105 20.511 1.00 74.50 99 PRO A C 1
ATOM 785 O O . PRO A 1 99 ? 31.285 6.538 21.310 1.00 74.50 99 PRO A O 1
ATOM 788 N N . THR A 1 100 ? 30.237 8.400 20.588 1.00 81.38 100 THR A N 1
ATOM 789 C CA . THR A 1 100 ? 30.761 9.305 21.615 1.00 81.38 100 THR A CA 1
ATOM 790 C C . THR A 1 100 ? 30.263 8.923 23.017 1.00 81.38 100 THR A C 1
ATOM 792 O O . THR A 1 100 ? 29.300 8.172 23.180 1.00 81.38 100 THR A O 1
ATOM 795 N N . LYS A 1 101 ? 30.930 9.417 24.073 1.00 72.94 101 LYS A N 1
ATOM 796 C CA . LYS A 1 101 ? 30.491 9.177 25.464 1.00 72.94 101 LYS A CA 1
ATOM 797 C C . LYS A 1 101 ? 29.094 9.750 25.735 1.00 72.94 101 LYS A C 1
ATOM 799 O O . LYS A 1 101 ? 28.366 9.163 26.523 1.00 72.94 101 LYS A O 1
ATOM 804 N N . GLU A 1 102 ? 28.722 10.833 25.055 1.00 74.00 102 GLU A N 1
ATOM 805 C CA . GLU A 1 102 ? 27.387 11.442 25.131 1.00 74.00 102 GLU A CA 1
ATOM 806 C C . GLU A 1 102 ? 26.307 10.537 24.514 1.00 74.00 102 GLU A C 1
ATOM 808 O O . GLU A 1 102 ? 25.252 10.350 25.112 1.00 74.00 102 GLU A O 1
ATOM 813 N N . GLU A 1 103 ? 26.583 9.883 23.377 1.00 71.69 103 GLU A N 1
ATOM 814 C CA . GLU A 1 103 ? 25.660 8.893 22.789 1.00 71.69 103 GLU A CA 1
ATOM 815 C C . GLU A 1 103 ? 25.454 7.669 23.692 1.00 71.69 103 GLU A C 1
ATOM 817 O O . GLU A 1 103 ? 24.357 7.117 23.760 1.00 71.69 103 GLU A O 1
ATOM 822 N N . GLN A 1 104 ? 26.498 7.246 24.409 1.00 71.62 104 GLN A N 1
ATOM 823 C CA . GLN A 1 104 ? 26.402 6.130 25.354 1.00 71.62 104 GLN A CA 1
ATOM 824 C C . GLN A 1 104 ? 25.621 6.488 26.626 1.00 71.62 104 GLN A C 1
ATOM 826 O O . GLN A 1 104 ? 25.022 5.599 27.228 1.00 71.62 104 GLN A O 1
ATOM 831 N N . ASP A 1 105 ? 25.625 7.758 27.033 1.00 76.38 105 ASP A N 1
ATOM 832 C CA . ASP A 1 105 ? 24.868 8.255 28.187 1.00 76.38 105 ASP A CA 1
ATOM 833 C C . ASP A 1 105 ? 23.363 8.302 27.878 1.00 76.38 105 ASP A C 1
ATOM 835 O O . ASP A 1 105 ? 22.549 7.766 28.629 1.00 76.38 105 ASP A O 1
ATOM 839 N N . TYR A 1 106 ? 23.010 8.775 26.677 1.00 73.12 106 TYR A N 1
ATOM 840 C CA . TYR A 1 106 ? 21.627 8.806 26.189 1.00 73.12 106 TYR A CA 1
ATOM 841 C C . TYR A 1 106 ? 20.979 7.412 26.126 1.00 73.12 106 TYR A C 1
ATOM 843 O O . TYR A 1 106 ? 19.791 7.254 26.389 1.00 73.12 106 TYR A O 1
ATOM 851 N N . LEU A 1 107 ? 21.759 6.376 25.801 1.00 68.06 107 LEU A N 1
ATOM 852 C CA . LEU A 1 107 ? 21.290 4.985 25.751 1.00 68.06 107 LEU A CA 1
ATOM 853 C C . LEU A 1 107 ? 21.085 4.353 27.136 1.00 68.06 107 LEU A C 1
ATOM 855 O O . LEU A 1 107 ? 20.349 3.373 27.241 1.00 68.06 107 LEU A O 1
ATOM 859 N N . LYS A 1 108 ? 21.716 4.889 28.188 1.00 71.88 108 LYS A N 1
ATOM 860 C CA . LYS A 1 108 ? 21.540 4.409 29.568 1.00 71.88 108 LYS A CA 1
ATOM 861 C C . LYS A 1 108 ? 20.337 5.027 30.268 1.00 71.88 108 LYS A C 1
ATOM 863 O O . LYS A 1 108 ? 19.813 4.401 31.176 1.00 71.88 108 LYS A O 1
ATOM 868 N N . GLU A 1 109 ? 19.889 6.208 29.850 1.00 71.75 109 GLU A N 1
ATOM 869 C CA . GLU A 1 109 ? 18.714 6.870 30.440 1.00 71.75 109 GLU A CA 1
ATOM 870 C C . GLU A 1 109 ? 17.379 6.191 30.056 1.00 71.75 109 GLU A C 1
ATOM 872 O O . GLU A 1 109 ? 16.343 6.459 30.658 1.00 71.75 109 GLU A O 1
ATOM 877 N N . TRP A 1 110 ? 17.404 5.273 29.081 1.00 65.31 110 TRP A N 1
ATOM 878 C CA . TRP A 1 110 ? 16.240 4.527 28.580 1.00 65.31 110 TRP A CA 1
ATOM 879 C C . TRP A 1 110 ? 16.272 3.014 28.891 1.00 65.31 110 TRP A C 1
ATOM 881 O O . TRP A 1 110 ? 15.498 2.259 28.295 1.00 65.31 110 TRP A O 1
ATOM 891 N N . MET A 1 111 ? 17.148 2.563 29.802 1.00 56.69 111 MET A N 1
ATOM 892 C CA . MET A 1 111 ? 17.124 1.217 30.412 1.00 56.69 111 MET A CA 1
ATOM 893 C C . MET A 1 111 ? 16.730 1.302 31.883 1.00 56.69 111 MET A C 1
ATOM 895 O O . MET A 1 111 ? 15.993 0.395 32.327 1.00 56.69 111 MET A O 1
#